Protein AF-A0A956PL71-F1 (afdb_monomer)

Mean predicted aligned error: 6.42 Å

Nearest PDB structures (foldseek):
  4e6n-assembly2_D  TM=9.106E-01  e=2.844E-11  Acetivibrio thermocellus ATCC 27405
  4drf-assembly2_D  TM=8.853E-01  e=3.502E-10  Acetivibrio thermocellus ATCC 27405
  4dqz-assembly1_B  TM=8.797E-01  e=3.609E-08  Acetivibrio thermocellus ATCC 27405
  4xrp-assembly1_C  TM=7.747E-01  e=6.413E-04  Capnocytophaga gingivalis ATCC 33624
  5nak-assembly1_B  TM=3.598E-01  e=7.048E-02  Pseudomonas fluorescens

Sequence (112 aa):
MLITIESDEPDMSFLLHKNPARLHSDPTAFGTAHVFYPSKNKVALLLEIDPLKLTRRGGADCFALQPYVNDRAYVANSFLSVALNQMFRTAVAGRCQKAPELVERALDLKIS

Structure (mmCIF, N/CA/C/O backbone):
data_AF-A0A956PL71-F1
#
_entry.id   AF-A0A956PL71-F1
#
loop_
_atom_site.group_PDB
_atom_site.id
_atom_site.type_symbol
_atom_site.label_atom_id
_atom_site.label_alt_id
_atom_site.label_comp_id
_atom_site.label_asym_id
_atom_site.label_entity_id
_atom_site.label_seq_id
_atom_site.pdbx_PDB_ins_code
_atom_site.Cartn_x
_atom_site.Cartn_y
_atom_site.Cartn_z
_atom_site.occupancy
_atom_site.B_iso_or_equiv
_atom_site.auth_seq_id
_atom_site.auth_comp_id
_atom_site.auth_asym_id
_atom_site.auth_atom_id
_atom_site.pdbx_PDB_model_num
ATOM 1 N N . MET A 1 1 ? 1.982 3.142 -10.761 1.00 89.50 1 MET A N 1
ATOM 2 C CA . MET A 1 1 ? 0.716 2.394 -10.551 1.00 89.50 1 MET A CA 1
ATOM 3 C C . MET A 1 1 ? 0.116 2.764 -9.198 1.00 89.50 1 MET A C 1
ATOM 5 O O . MET A 1 1 ? 0.886 2.897 -8.260 1.00 89.50 1 MET A O 1
ATOM 9 N N . LEU A 1 2 ? -1.206 2.921 -9.080 1.00 93.19 2 LEU A N 1
ATOM 10 C CA . LEU A 1 2 ? -1.884 3.371 -7.856 1.00 93.19 2 LEU A CA 1
ATOM 11 C C . LEU A 1 2 ? -3.022 2.410 -7.483 1.00 93.19 2 LEU A C 1
ATOM 13 O O . LEU A 1 2 ? -3.757 1.995 -8.370 1.00 93.19 2 LEU A O 1
ATOM 17 N N . ILE A 1 3 ? -3.158 2.102 -6.193 1.00 95.00 3 ILE A N 1
ATOM 18 C CA . ILE A 1 3 ? -4.366 1.517 -5.598 1.00 95.00 3 ILE A CA 1
ATOM 19 C C . ILE A 1 3 ? -4.779 2.360 -4.393 1.00 95.00 3 ILE A C 1
ATOM 21 O O . ILE A 1 3 ? -3.940 2.909 -3.674 1.00 95.00 3 ILE A O 1
ATOM 25 N N . THR A 1 4 ? -6.074 2.462 -4.167 1.00 95.88 4 THR A N 1
ATOM 26 C CA . THR A 1 4 ? -6.701 3.230 -3.101 1.00 95.88 4 THR A CA 1
ATOM 27 C C . THR A 1 4 ? -7.692 2.358 -2.357 1.00 95.88 4 THR A C 1
ATOM 29 O O . THR A 1 4 ? -8.354 1.512 -2.953 1.00 95.88 4 THR A O 1
ATOM 32 N N . ILE A 1 5 ? -7.770 2.552 -1.044 1.00 95.19 5 ILE A N 1
ATOM 33 C CA . ILE A 1 5 ? -8.766 1.911 -0.188 1.00 95.19 5 ILE A CA 1
ATOM 34 C C . ILE A 1 5 ? -9.508 3.034 0.531 1.00 95.19 5 ILE A C 1
ATOM 36 O O . ILE A 1 5 ? -8.894 3.857 1.217 1.00 95.19 5 ILE A O 1
ATOM 40 N N . GLU 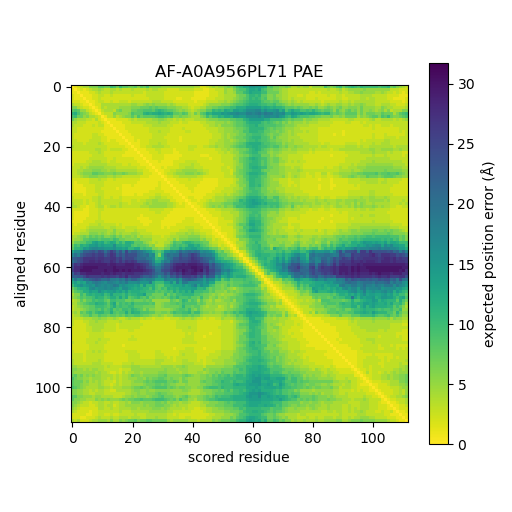A 1 6 ? -10.815 3.084 0.322 1.00 94.94 6 GLU A N 1
ATOM 41 C CA . GLU A 1 6 ? -11.756 4.032 0.905 1.00 94.94 6 GLU A CA 1
ATOM 42 C C . GLU A 1 6 ? -12.630 3.307 1.933 1.00 94.94 6 GLU A C 1
ATOM 44 O O . GLU A 1 6 ? -13.102 2.200 1.672 1.00 94.94 6 GLU A O 1
ATOM 49 N N . SER A 1 7 ? -12.841 3.926 3.094 1.00 91.12 7 SER A N 1
ATOM 50 C CA . SER A 1 7 ? -13.793 3.458 4.105 1.00 91.12 7 SER A CA 1
ATOM 51 C C . SER A 1 7 ? -14.230 4.612 5.000 1.00 91.12 7 SER A C 1
ATOM 53 O O . SER A 1 7 ? -13.421 5.488 5.312 1.00 91.12 7 SER A O 1
ATOM 55 N N . ASP A 1 8 ? -15.489 4.595 5.434 1.00 87.69 8 ASP A N 1
ATOM 56 C CA . ASP A 1 8 ? -16.023 5.557 6.405 1.00 87.69 8 ASP A CA 1
ATOM 57 C C . ASP A 1 8 ? -15.737 5.163 7.860 1.00 87.69 8 ASP A C 1
ATOM 59 O O . ASP A 1 8 ? -16.036 5.924 8.784 1.00 87.69 8 ASP A O 1
ATOM 63 N N . GLU A 1 9 ? -15.124 3.997 8.072 1.00 84.88 9 GLU A N 1
ATOM 64 C CA . GLU A 1 9 ? -14.715 3.551 9.396 1.00 84.88 9 GLU A CA 1
ATOM 65 C C . GLU A 1 9 ? -13.635 4.487 9.960 1.00 84.88 9 GLU A C 1
ATOM 67 O O . GLU A 1 9 ? -12.625 4.765 9.289 1.00 84.88 9 GLU A O 1
ATOM 72 N N . PRO A 1 10 ? -13.793 4.966 11.209 1.00 71.12 10 PRO A N 1
ATOM 73 C CA . PRO A 1 10 ? -12.685 5.598 11.900 1.00 71.12 10 PRO A CA 1
ATOM 74 C C . PRO A 1 10 ? -11.526 4.593 11.984 1.00 71.12 10 PRO A C 1
ATOM 76 O O . PRO A 1 10 ? -11.708 3.383 11.875 1.00 71.12 10 PRO A O 1
ATOM 79 N N . ASP A 1 11 ? -10.305 5.080 12.187 1.00 83.12 11 ASP A N 1
ATOM 80 C CA . ASP A 1 11 ? -9.197 4.209 12.596 1.00 83.12 11 ASP A CA 1
ATOM 81 C C . ASP A 1 11 ? -8.601 3.254 11.541 1.00 83.12 11 ASP A C 1
ATOM 83 O O . ASP A 1 11 ? -7.738 2.435 11.870 1.00 83.12 11 ASP A O 1
ATOM 87 N N . MET A 1 12 ? -8.885 3.460 10.247 1.00 86.88 12 MET A N 1
ATOM 88 C CA . MET A 1 12 ? -8.189 2.783 9.129 1.00 86.88 12 MET A CA 1
ATOM 89 C C . MET A 1 12 ? -6.657 2.799 9.260 1.00 86.88 12 MET A C 1
ATOM 91 O O . MET A 1 12 ? -5.965 1.838 8.915 1.00 86.88 12 MET A O 1
ATOM 95 N N . SER A 1 13 ? -6.106 3.873 9.826 1.00 90.00 13 SER A N 1
ATOM 96 C CA . SER A 1 13 ? -4.668 3.982 10.070 1.00 90.00 13 SER A CA 1
ATOM 97 C C . SER A 1 13 ? -4.105 2.977 11.075 1.00 90.00 13 SER A C 1
ATOM 99 O O . SER A 1 13 ? -2.953 2.546 10.935 1.00 90.00 13 SER A O 1
ATOM 101 N N . PHE A 1 14 ? -4.910 2.569 12.057 1.00 90.56 14 PHE A N 1
ATOM 102 C CA . PHE A 1 14 ? -4.554 1.539 13.025 1.00 90.56 14 PHE A CA 1
ATOM 103 C C . PHE A 1 14 ? -4.681 0.143 12.421 1.00 90.56 14 PHE A C 1
ATOM 105 O O . PHE A 1 14 ? -3.793 -0.681 12.645 1.00 90.56 14 PHE A O 1
ATOM 112 N N . LEU A 1 15 ? -5.710 -0.103 11.605 1.00 91.25 15 LEU A N 1
ATOM 113 C CA . LEU A 1 15 ? -5.860 -1.359 10.863 1.00 91.25 15 LEU A CA 1
ATOM 114 C C . LEU A 1 15 ? -4.680 -1.600 9.916 1.00 91.25 15 LEU A C 1
ATOM 116 O O . LEU A 1 15 ? -4.119 -2.693 9.877 1.00 91.25 15 LEU A O 1
ATOM 120 N N . LEU A 1 16 ? -4.246 -0.558 9.206 1.00 92.94 16 LEU A N 1
ATOM 121 C CA . LEU A 1 16 ? -3.162 -0.642 8.225 1.00 92.94 16 LEU A CA 1
AT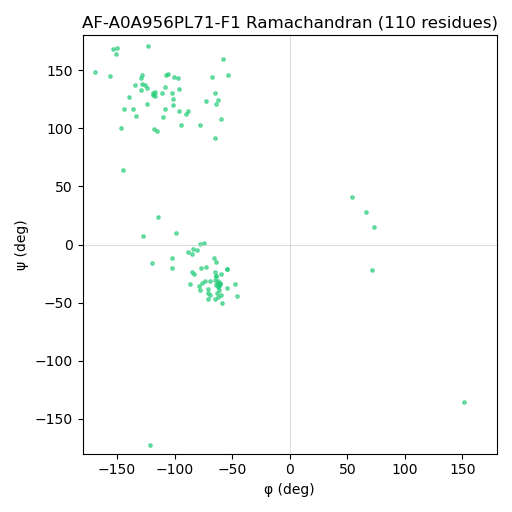OM 122 C C . LEU A 1 16 ? -1.762 -0.432 8.811 1.00 92.94 16 LEU A C 1
ATOM 124 O O . LEU A 1 16 ? -0.770 -0.612 8.102 1.00 92.94 16 LEU A O 1
ATOM 128 N N . HIS A 1 17 ? -1.656 -0.068 10.093 1.00 93.56 17 HIS A N 1
ATOM 129 C CA . HIS A 1 17 ? -0.390 0.250 10.771 1.00 93.56 17 HIS A CA 1
ATOM 130 C C . HIS A 1 17 ? 0.426 1.325 10.041 1.00 93.56 17 HIS A C 1
ATOM 132 O O . HIS A 1 17 ? 1.649 1.222 9.893 1.00 93.56 17 HIS A O 1
ATOM 138 N N . LYS A 1 18 ? -0.253 2.356 9.536 1.00 94.12 18 LYS A N 1
ATOM 139 C CA . LYS A 1 18 ? 0.363 3.444 8.766 1.00 94.12 18 LYS A CA 1
ATOM 140 C C . LYS A 1 18 ? -0.158 4.779 9.272 1.00 94.12 18 LYS A C 1
ATOM 142 O O . LYS A 1 18 ? -1.319 5.102 9.062 1.00 94.12 18 LYS A O 1
ATOM 147 N N . ASN A 1 19 ? 0.714 5.546 9.928 1.00 93.00 19 ASN A N 1
ATOM 148 C CA . ASN A 1 19 ? 0.388 6.880 10.440 1.00 93.00 19 ASN A CA 1
ATOM 149 C C . ASN A 1 19 ? 0.031 7.835 9.277 1.00 93.00 19 ASN A C 1
ATOM 151 O O . ASN A 1 19 ? 0.890 7.999 8.405 1.00 93.00 19 ASN A O 1
ATOM 155 N N . PRO A 1 20 ? -1.149 8.492 9.280 1.00 93.56 20 PRO A N 1
ATOM 156 C CA . PRO A 1 20 ? -1.573 9.410 8.221 1.00 93.56 20 PRO A CA 1
ATOM 157 C C . PRO A 1 20 ? -0.713 10.660 8.065 1.00 93.56 20 PRO A C 1
ATOM 159 O O . PRO A 1 20 ? -0.608 11.194 6.966 1.00 93.56 20 PRO A O 1
ATOM 162 N N . ALA A 1 21 ? -0.059 11.112 9.138 1.00 93.44 21 ALA A N 1
ATOM 163 C CA . ALA A 1 21 ? 0.805 12.293 9.117 1.00 93.44 21 ALA A CA 1
ATOM 164 C C . ALA A 1 21 ? 2.189 12.029 8.495 1.00 93.44 21 ALA A C 1
ATOM 166 O O . ALA A 1 21 ? 3.034 12.922 8.460 1.00 93.44 21 ALA A O 1
ATOM 167 N N . ARG A 1 22 ? 2.457 10.798 8.042 1.00 94.94 22 ARG A N 1
ATOM 168 C CA . ARG A 1 22 ? 3.753 10.386 7.506 1.00 94.94 22 ARG A CA 1
ATOM 169 C C . ARG A 1 22 ? 3.581 9.712 6.150 1.00 94.94 22 ARG A C 1
ATOM 171 O O . ARG A 1 22 ? 2.791 8.785 6.012 1.00 94.94 22 ARG A O 1
ATOM 178 N N . LEU A 1 23 ? 4.399 10.125 5.185 1.00 96.81 23 LEU A N 1
ATOM 179 C CA . LEU A 1 23 ? 4.638 9.357 3.966 1.00 96.81 23 LEU A CA 1
ATOM 180 C C . LEU A 1 23 ? 5.516 8.145 4.306 1.00 96.81 23 LEU A C 1
ATOM 182 O O . LEU A 1 23 ? 6.609 8.299 4.861 1.00 96.81 23 LEU A O 1
ATOM 186 N N . HIS A 1 24 ? 5.040 6.944 3.988 1.00 96.88 24 HIS A N 1
ATOM 187 C CA . HIS A 1 24 ? 5.807 5.708 4.148 1.00 96.88 24 HIS A CA 1
ATOM 188 C C . HIS A 1 24 ? 6.341 5.301 2.784 1.00 96.88 24 HIS A C 1
ATOM 190 O O . HIS A 1 24 ? 5.556 5.171 1.853 1.00 96.88 24 HIS A O 1
ATOM 196 N N . SER A 1 25 ? 7.652 5.117 2.672 1.00 97.62 25 SER A N 1
ATOM 197 C CA . SER A 1 25 ? 8.324 4.816 1.410 1.00 97.62 25 SER A CA 1
ATOM 198 C C . SER A 1 25 ? 9.332 3.708 1.644 1.00 97.62 25 SER A C 1
ATOM 200 O O . SER A 1 25 ? 10.307 3.924 2.363 1.00 97.62 25 SER A O 1
ATOM 202 N N . ASP A 1 26 ? 9.123 2.565 1.007 1.00 96.31 26 ASP A N 1
ATOM 203 C CA . ASP A 1 26 ? 9.987 1.401 1.166 1.00 96.31 26 ASP A CA 1
ATOM 204 C C . ASP A 1 26 ? 10.491 0.923 -0.205 1.00 96.31 26 ASP A C 1
ATOM 206 O O . ASP A 1 26 ? 9.717 0.843 -1.169 1.00 96.31 26 ASP A O 1
ATOM 210 N N . PRO A 1 27 ? 11.783 0.570 -0.318 1.00 94.94 27 PRO A N 1
ATOM 211 C CA . PRO A 1 27 ? 12.328 0.035 -1.554 1.00 94.94 27 PRO A CA 1
ATOM 212 C C . PRO A 1 27 ? 11.738 -1.348 -1.847 1.00 94.94 27 PRO A C 1
ATOM 214 O O . PRO A 1 27 ? 11.524 -2.172 -0.955 1.00 94.94 27 PRO A O 1
ATOM 217 N N . THR A 1 28 ? 11.526 -1.624 -3.128 1.00 91.12 28 THR A N 1
ATOM 218 C CA . THR A 1 28 ? 11.095 -2.923 -3.649 1.00 91.12 28 THR A CA 1
ATOM 219 C C . THR A 1 28 ? 12.101 -3.419 -4.683 1.00 91.12 28 THR A C 1
ATOM 221 O O . THR A 1 28 ? 12.991 -2.694 -5.133 1.00 91.12 28 THR A O 1
ATOM 224 N N . ALA A 1 29 ? 11.958 -4.670 -5.113 1.00 86.56 29 ALA A N 1
ATOM 225 C CA . ALA A 1 29 ? 12.848 -5.254 -6.112 1.00 86.56 29 ALA A CA 1
ATOM 226 C C . ALA A 1 29 ? 12.770 -4.578 -7.501 1.00 86.56 29 ALA A C 1
ATOM 228 O O . ALA A 1 29 ? 13.648 -4.805 -8.332 1.00 86.56 29 ALA A O 1
ATOM 229 N N . PHE A 1 30 ? 11.729 -3.781 -7.750 1.00 86.44 30 PHE A N 1
ATOM 230 C CA . PHE A 1 30 ? 11.392 -3.172 -9.040 1.00 86.44 30 PHE A CA 1
ATOM 231 C C . PHE A 1 30 ? 11.197 -1.648 -8.961 1.00 86.44 30 PHE A C 1
ATOM 233 O O . PHE A 1 30 ? 10.792 -1.042 -9.947 1.00 86.44 30 PHE A O 1
ATOM 240 N N . GLY A 1 31 ? 11.488 -1.015 -7.821 1.00 91.31 31 GLY A N 1
ATOM 241 C CA . GLY A 1 31 ? 11.284 0.421 -7.617 1.00 91.31 31 GLY A CA 1
ATOM 242 C C . GLY A 1 31 ? 11.024 0.759 -6.150 1.00 91.31 31 GLY A C 1
ATOM 243 O O . GLY A 1 31 ? 11.678 0.195 -5.271 1.00 91.31 31 GLY A O 1
ATOM 244 N N . THR A 1 32 ? 10.044 1.614 -5.874 1.00 95.38 32 THR A N 1
ATOM 245 C CA . THR A 1 32 ? 9.682 2.074 -4.523 1.00 95.38 32 THR A CA 1
ATOM 246 C C . THR A 1 32 ? 8.169 2.022 -4.330 1.00 95.38 32 THR A C 1
ATOM 248 O O . THR A 1 32 ? 7.402 2.388 -5.219 1.00 95.38 32 THR A O 1
ATOM 251 N N . ALA A 1 33 ? 7.726 1.548 -3.167 1.00 96.62 33 ALA A N 1
ATOM 252 C CA . ALA A 1 33 ? 6.324 1.559 -2.771 1.00 96.62 33 ALA A CA 1
ATOM 253 C C . ALA A 1 33 ? 6.075 2.693 -1.774 1.00 96.62 33 ALA A C 1
ATOM 255 O O . ALA A 1 33 ? 6.786 2.811 -0.777 1.00 96.62 33 ALA A O 1
ATOM 256 N N . HIS A 1 34 ? 5.047 3.496 -2.033 1.00 97.25 34 HIS A N 1
ATOM 257 C CA . HIS A 1 34 ? 4.665 4.643 -1.222 1.00 97.25 34 HIS A CA 1
ATOM 258 C C . HIS A 1 34 ? 3.261 4.464 -0.662 1.00 97.25 34 HIS A C 1
ATOM 260 O O . HIS A 1 34 ? 2.328 4.233 -1.424 1.00 97.25 34 HIS A O 1
ATOM 266 N N . VAL A 1 35 ? 3.090 4.636 0.647 1.00 97.69 35 VAL A N 1
ATOM 267 C CA . VAL A 1 35 ? 1.778 4.676 1.301 1.00 97.69 35 VAL A CA 1
ATOM 268 C C . VAL A 1 35 ? 1.549 6.039 1.934 1.00 97.69 35 VAL A C 1
ATOM 270 O O . VAL A 1 35 ? 2.366 6.513 2.728 1.00 97.69 35 VAL A O 1
ATOM 273 N N . PHE A 1 36 ? 0.415 6.651 1.604 1.00 96.50 36 PHE A N 1
ATOM 274 C CA . PHE A 1 36 ? -0.006 7.946 2.132 1.00 96.50 36 PHE A CA 1
ATOM 275 C C . PHE A 1 36 ? -1.533 8.063 2.190 1.00 96.50 36 PHE A C 1
ATOM 277 O O . PHE A 1 36 ? -2.255 7.230 1.646 1.00 96.50 36 PHE A O 1
ATOM 284 N N . TYR A 1 37 ? -2.022 9.106 2.861 1.00 95.25 37 TYR A N 1
ATOM 285 C CA . TYR A 1 37 ? -3.449 9.347 3.072 1.00 95.25 37 TYR A CA 1
ATOM 286 C C . TYR A 1 37 ? -3.869 10.638 2.366 1.00 95.25 37 TYR A C 1
ATOM 288 O O . TYR A 1 37 ? -3.660 11.719 2.919 1.00 95.25 37 TYR A O 1
ATOM 296 N N . PRO A 1 38 ? -4.434 10.567 1.146 1.00 94.06 38 PRO A N 1
ATOM 297 C CA . PRO A 1 38 ? -4.920 11.757 0.443 1.00 94.06 38 PRO A CA 1
ATOM 298 C C . PRO A 1 38 ? -6.100 12.444 1.153 1.00 94.06 38 PRO A C 1
ATOM 300 O O . PRO A 1 38 ? -6.324 13.635 0.960 1.00 94.06 38 PRO A O 1
ATOM 303 N N . SER A 1 39 ? -6.857 11.715 1.977 1.00 91.44 39 SER A N 1
ATOM 304 C CA . SER A 1 39 ? -7.934 12.247 2.821 1.00 91.44 39 SER A CA 1
ATOM 305 C C . SER A 1 39 ? -8.135 11.350 4.045 1.00 91.44 39 SER A C 1
ATOM 307 O O . SER A 1 39 ? -7.636 10.230 4.066 1.00 91.44 39 SER A O 1
ATOM 309 N N . LYS A 1 40 ? -8.906 11.793 5.048 1.00 88.31 40 LYS A N 1
ATOM 310 C CA . LYS A 1 40 ? -9.128 11.022 6.292 1.00 88.31 40 LYS A CA 1
ATOM 311 C C . LYS A 1 40 ? -9.659 9.598 6.058 1.00 88.31 40 LYS A C 1
ATOM 313 O O . LYS A 1 40 ? -9.204 8.678 6.724 1.00 88.31 40 LYS A O 1
ATOM 318 N N . ASN A 1 41 ? -10.533 9.432 5.066 1.00 90.69 41 ASN A N 1
ATOM 319 C CA . ASN A 1 41 ? -11.234 8.176 4.774 1.00 90.69 41 ASN A CA 1
ATOM 320 C C . ASN A 1 41 ? -10.572 7.372 3.641 1.00 90.69 41 ASN A C 1
ATOM 322 O O . ASN A 1 41 ? -11.169 6.444 3.107 1.00 90.69 41 ASN A O 1
ATOM 326 N N . LYS A 1 42 ? -9.367 7.765 3.198 1.00 94.69 42 LYS A N 1
ATOM 327 C CA . LYS A 1 42 ? -8.725 7.177 2.016 1.00 94.69 42 LYS A CA 1
ATOM 328 C C . LYS A 1 42 ? -7.239 6.972 2.240 1.00 94.69 42 LYS A C 1
ATOM 330 O O . LYS A 1 42 ? -6.521 7.922 2.549 1.00 94.69 42 LYS A O 1
ATOM 335 N N . VAL A 1 43 ? -6.775 5.753 2.000 1.00 96.06 43 VAL A N 1
ATOM 336 C CA . VAL A 1 43 ? -5.353 5.416 1.897 1.00 96.06 43 VAL A CA 1
ATOM 337 C C . VAL A 1 43 ? -5.005 5.141 0.437 1.00 96.06 43 VAL A C 1
ATOM 339 O O . VAL A 1 43 ? -5.819 4.615 -0.319 1.00 96.06 43 VAL A O 1
ATOM 342 N N . ALA A 1 44 ? -3.791 5.493 0.041 1.00 96.56 44 ALA A N 1
ATOM 343 C CA . ALA A 1 44 ? -3.242 5.241 -1.277 1.00 96.56 44 ALA A CA 1
ATOM 344 C C . ALA A 1 44 ? -1.927 4.467 -1.152 1.00 96.56 44 ALA A C 1
ATOM 346 O O . ALA A 1 44 ? -1.071 4.831 -0.345 1.00 96.56 44 ALA A O 1
ATOM 347 N N . LEU A 1 45 ? -1.762 3.432 -1.973 1.00 96.25 45 LEU A N 1
ATOM 348 C CA . LEU A 1 45 ? -0.491 2.773 -2.248 1.00 96.25 45 LEU A CA 1
ATOM 349 C C . LEU A 1 45 ? -0.093 3.096 -3.692 1.00 96.25 45 LEU A C 1
ATOM 351 O O . LEU A 1 45 ? -0.706 2.619 -4.648 1.00 96.25 45 LEU A O 1
ATOM 355 N N . LEU A 1 46 ? 0.947 3.907 -3.842 1.00 95.25 46 LEU A N 1
ATOM 356 C CA . LEU A 1 46 ? 1.554 4.243 -5.121 1.00 95.25 46 LEU A CA 1
ATOM 357 C C . LEU A 1 46 ? 2.827 3.418 -5.292 1.00 95.25 46 LEU A C 1
ATOM 359 O O . LEU A 1 46 ? 3.762 3.531 -4.504 1.00 95.25 46 LEU A O 1
ATOM 363 N N . LEU A 1 47 ? 2.876 2.612 -6.346 1.00 94.31 47 LEU A N 1
ATOM 364 C CA . LEU A 1 47 ? 4.096 1.953 -6.772 1.00 94.31 47 LEU A CA 1
ATOM 365 C C . LEU A 1 47 ? 4.776 2.763 -7.875 1.00 94.31 47 LEU A C 1
ATOM 367 O O . LEU A 1 47 ? 4.248 2.897 -8.987 1.00 94.31 47 LEU A O 1
ATOM 371 N N . GLU A 1 48 ? 5.960 3.264 -7.547 1.00 92.44 48 GLU A N 1
ATOM 372 C CA . GLU A 1 48 ? 6.908 3.866 -8.472 1.00 92.44 48 GLU A CA 1
ATOM 373 C C . GLU A 1 48 ? 7.833 2.763 -8.992 1.00 92.44 48 GLU A C 1
ATOM 375 O O . GLU A 1 48 ? 8.599 2.172 -8.233 1.00 92.44 48 GLU A O 1
ATOM 380 N N . ILE A 1 49 ? 7.729 2.439 -10.278 1.00 89.12 49 ILE A N 1
ATOM 381 C CA . ILE A 1 49 ? 8.530 1.387 -10.908 1.00 89.12 49 ILE A CA 1
ATOM 382 C C . ILE A 1 49 ? 9.740 2.019 -11.594 1.00 89.12 49 ILE A C 1
ATOM 384 O O . ILE A 1 49 ? 9.600 2.976 -12.349 1.00 89.12 49 ILE A O 1
ATOM 388 N N . ASP A 1 50 ? 10.912 1.429 -11.373 1.00 87.25 50 ASP A N 1
ATOM 389 C CA . ASP A 1 50 ? 12.151 1.759 -12.072 1.00 87.25 50 ASP A CA 1
ATOM 390 C C . ASP A 1 50 ? 12.320 0.804 -13.273 1.00 87.25 50 ASP A C 1
ATOM 392 O O . ASP A 1 50 ? 12.702 -0.363 -13.096 1.00 87.25 50 ASP A O 1
ATOM 396 N N . PRO A 1 51 ? 12.038 1.258 -14.509 1.00 77.25 51 PRO A N 1
ATOM 397 C CA . PRO A 1 51 ? 12.093 0.399 -15.690 1.00 77.25 51 PRO A CA 1
ATOM 398 C C . PRO A 1 51 ? 13.513 -0.109 -15.978 1.00 77.25 51 PRO A C 1
ATOM 400 O O . PRO A 1 51 ? 13.676 -1.208 -16.508 1.00 77.25 51 PRO A O 1
ATOM 403 N N . LEU A 1 52 ? 14.555 0.630 -15.578 1.00 77.94 52 LEU A N 1
ATOM 404 C CA . LEU A 1 52 ? 15.947 0.224 -15.788 1.00 77.94 52 LEU A CA 1
ATOM 405 C C . LEU A 1 52 ? 16.359 -0.910 -14.842 1.00 77.94 52 LEU A C 1
ATOM 407 O O . LEU A 1 52 ? 17.166 -1.767 -15.208 1.00 77.94 52 LEU A O 1
ATOM 411 N N . LYS A 1 53 ? 15.795 -0.961 -13.630 1.00 75.31 53 LYS A N 1
ATOM 412 C CA . LYS A 1 53 ? 15.978 -2.113 -12.730 1.00 75.31 53 LYS A CA 1
ATOM 413 C C . LYS A 1 53 ? 15.266 -3.364 -13.238 1.00 75.31 53 LYS A C 1
ATOM 415 O O . LYS A 1 53 ? 15.759 -4.468 -13.008 1.00 75.31 53 LYS A O 1
ATOM 420 N N . LEU A 1 54 ? 14.143 -3.203 -13.939 1.00 72.12 54 LEU A N 1
ATOM 421 C CA . LEU A 1 54 ? 13.402 -4.315 -14.536 1.00 72.12 54 LEU A CA 1
ATOM 422 C C . LEU A 1 54 ? 14.130 -4.931 -15.737 1.00 72.12 54 LEU A C 1
ATOM 424 O O . LEU A 1 54 ? 14.188 -6.156 -15.848 1.00 72.12 54 LEU A O 1
ATOM 428 N N . THR A 1 55 ? 14.721 -4.107 -16.609 1.00 66.31 55 THR A N 1
ATOM 429 C CA . THR A 1 55 ? 15.401 -4.576 -17.832 1.00 66.31 55 THR A CA 1
ATOM 430 C C . THR A 1 55 ? 16.616 -5.449 -17.539 1.00 66.31 55 THR A C 1
ATOM 432 O O . THR A 1 55 ? 16.845 -6.429 -18.240 1.00 66.31 55 THR A O 1
ATOM 435 N N . ARG A 1 56 ? 17.357 -5.164 -16.459 1.00 61.44 56 ARG A N 1
ATOM 436 C CA . ARG A 1 56 ? 18.558 -5.926 -16.063 1.00 61.44 56 ARG A CA 1
ATOM 437 C C . ARG A 1 56 ? 18.287 -7.377 -15.647 1.00 61.44 56 ARG A C 1
ATOM 439 O O . ARG A 1 56 ?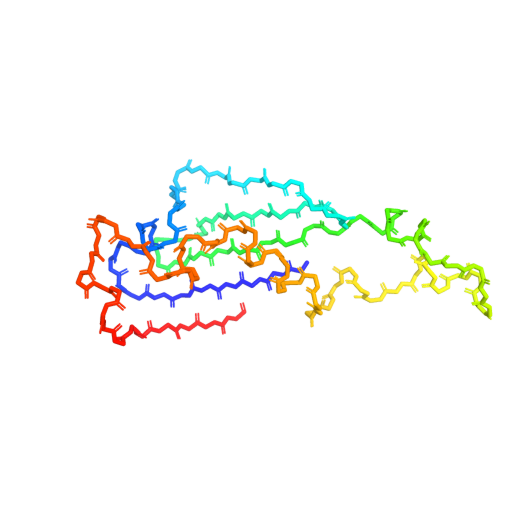 19.239 -8.133 -15.489 1.00 61.44 56 ARG A O 1
ATOM 446 N N . ARG A 1 57 ? 17.024 -7.767 -15.437 1.00 59.62 57 ARG A N 1
ATOM 447 C CA . ARG A 1 57 ? 16.635 -9.130 -15.028 1.00 59.62 57 ARG A CA 1
ATOM 448 C C . ARG A 1 57 ? 16.075 -9.987 -16.167 1.00 59.62 57 ARG A C 1
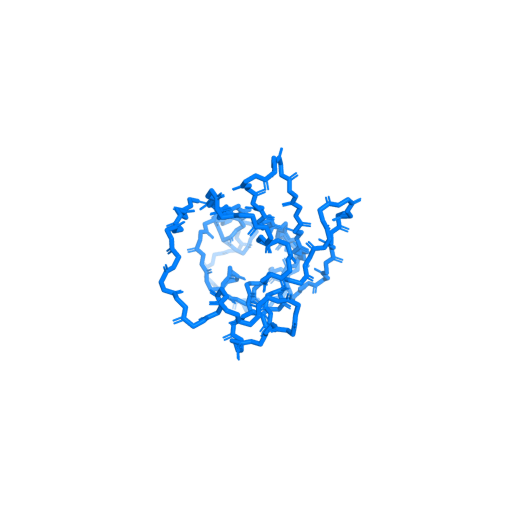ATOM 450 O O . ARG A 1 57 ? 15.907 -11.186 -15.969 1.00 59.62 57 ARG A O 1
ATOM 457 N N . GLY A 1 58 ? 15.772 -9.399 -17.325 1.00 56.00 58 GLY A N 1
ATOM 458 C CA . GLY A 1 58 ? 15.279 -10.128 -18.494 1.00 56.00 58 GLY A CA 1
ATOM 459 C C . GLY A 1 58 ? 16.444 -10.620 -19.343 1.00 56.00 58 GLY A C 1
ATOM 460 O O . GLY A 1 58 ? 17.187 -9.803 -1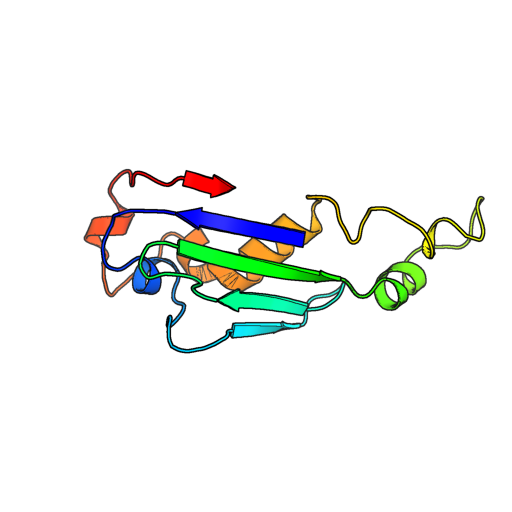9.879 1.00 56.00 58 GLY A O 1
ATOM 461 N N . GLY A 1 59 ? 16.614 -11.940 -19.441 1.00 55.72 59 GLY A N 1
ATOM 462 C CA . GLY A 1 59 ? 17.582 -12.556 -20.348 1.00 55.72 59 GLY A CA 1
ATOM 463 C C . GLY A 1 59 ? 17.392 -12.067 -21.784 1.00 55.72 59 GLY A C 1
ATOM 464 O O . GLY A 1 59 ? 16.272 -11.771 -22.205 1.00 55.72 59 GLY A O 1
ATOM 465 N N . ALA A 1 60 ? 18.505 -11.944 -22.504 1.00 56.38 60 ALA A N 1
ATOM 466 C CA . ALA A 1 60 ? 18.521 -11.564 -23.905 1.00 56.38 60 ALA A CA 1
ATOM 467 C C . ALA A 1 60 ? 17.715 -12.586 -24.715 1.00 56.38 60 ALA A C 1
ATOM 469 O O . ALA A 1 60 ? 18.189 -13.704 -24.841 1.00 56.38 60 ALA A O 1
ATOM 470 N N . ASP A 1 61 ? 16.520 -12.227 -25.206 1.00 53.59 61 ASP A N 1
ATOM 471 C CA . ASP A 1 61 ? 16.034 -12.711 -26.503 1.00 53.59 61 ASP A CA 1
ATOM 472 C C . ASP A 1 61 ? 14.767 -12.019 -27.057 1.00 53.59 61 ASP A C 1
ATOM 474 O O . ASP A 1 61 ? 13.869 -11.564 -26.345 1.00 53.59 61 ASP A O 1
ATOM 478 N N . CYS A 1 62 ? 14.770 -11.980 -28.395 1.00 46.91 62 CYS A N 1
ATOM 479 C CA . CYS A 1 62 ? 13.761 -11.688 -29.428 1.00 46.91 62 CYS A CA 1
ATOM 480 C C . CYS A 1 62 ? 13.210 -10.272 -29.694 1.00 46.91 62 CYS A C 1
ATOM 482 O O . CYS A 1 62 ? 12.824 -10.036 -30.835 1.00 46.91 62 CYS A O 1
ATOM 484 N N . PHE A 1 63 ? 13.246 -9.293 -28.787 1.00 55.53 63 PHE A N 1
ATOM 485 C CA . PHE A 1 63 ? 12.935 -7.891 -29.145 1.00 55.53 63 PHE A CA 1
ATOM 486 C C . PHE A 1 63 ? 13.772 -6.923 -28.305 1.00 55.53 63 PHE A C 1
ATOM 488 O O . PHE A 1 63 ? 13.437 -6.632 -27.159 1.00 55.53 63 PHE A O 1
ATOM 495 N N . ALA A 1 64 ? 14.853 -6.388 -28.881 1.00 61.38 64 ALA A N 1
ATOM 496 C CA . ALA A 1 64 ? 15.851 -5.567 -28.179 1.00 61.38 64 ALA A CA 1
ATOM 497 C C . ALA A 1 64 ? 15.283 -4.347 -27.416 1.00 61.38 64 ALA A C 1
ATOM 499 O O . ALA A 1 64 ? 15.922 -3.855 -26.490 1.00 61.38 64 ALA A O 1
ATOM 500 N N . LEU A 1 65 ? 14.080 -3.871 -27.766 1.00 62.59 65 LEU A N 1
ATOM 501 C CA . LEU A 1 65 ? 13.428 -2.711 -27.144 1.00 62.59 65 LEU A CA 1
ATOM 502 C C . LEU A 1 65 ? 12.314 -3.059 -26.142 1.00 62.59 65 LEU A C 1
ATOM 504 O O . LEU A 1 65 ? 11.999 -2.231 -25.291 1.00 62.59 65 LEU A O 1
ATOM 508 N N . GLN A 1 66 ? 11.736 -4.264 -26.188 1.00 62.75 66 GLN A N 1
ATOM 509 C CA . GLN A 1 66 ? 10.613 -4.662 -25.322 1.00 62.75 66 GLN A CA 1
ATOM 510 C C . GLN A 1 66 ? 10.941 -4.622 -23.813 1.00 62.75 66 GLN A C 1
ATOM 512 O O . GLN A 1 66 ? 10.066 -4.275 -23.012 1.00 62.75 66 GLN A O 1
ATOM 517 N N . PRO A 1 67 ? 12.175 -4.925 -23.363 1.00 65.62 67 PRO A N 1
ATOM 518 C CA . PRO A 1 67 ? 12.548 -4.714 -21.969 1.00 65.62 67 PRO A CA 1
ATOM 519 C C . PRO A 1 67 ? 12.468 -3.238 -21.558 1.00 65.62 67 PRO A C 1
ATOM 521 O O . PRO A 1 67 ? 12.064 -2.957 -20.435 1.00 65.62 67 PRO A O 1
ATOM 524 N N . TYR A 1 68 ? 12.808 -2.309 -22.456 1.00 65.75 68 TYR A N 1
ATOM 525 C CA . TYR A 1 68 ? 12.895 -0.872 -22.172 1.00 65.75 68 TYR A CA 1
ATOM 526 C C . TYR A 1 68 ? 11.562 -0.142 -22.330 1.00 65.75 68 TYR A C 1
ATOM 528 O O . TYR A 1 68 ? 11.283 0.793 -21.584 1.00 65.75 68 TYR A O 1
ATOM 536 N N . VAL A 1 69 ? 10.738 -0.576 -23.284 1.00 74.31 69 VAL A N 1
ATOM 537 C CA . VAL A 1 69 ? 9.422 -0.002 -23.566 1.00 74.31 69 VAL A CA 1
ATOM 538 C C . VAL A 1 69 ? 8.375 -1.082 -23.335 1.00 74.31 69 VAL A C 1
ATOM 540 O O . VAL A 1 69 ? 8.163 -1.957 -24.172 1.00 74.31 69 VAL A O 1
ATOM 543 N N . ASN A 1 70 ? 7.741 -1.039 -22.167 1.00 76.31 70 ASN A N 1
ATOM 544 C CA . ASN A 1 70 ? 6.613 -1.896 -21.831 1.00 76.31 70 ASN A CA 1
ATOM 545 C C . ASN A 1 70 ? 5.672 -1.209 -20.837 1.00 76.31 70 ASN A C 1
ATOM 547 O O . ASN A 1 70 ? 6.009 -0.225 -20.182 1.00 76.31 70 ASN A O 1
ATOM 551 N N . ASP A 1 71 ? 4.476 -1.767 -20.732 1.00 80.06 71 ASP A N 1
ATOM 552 C CA . ASP A 1 71 ? 3.389 -1.334 -19.863 1.00 80.06 71 ASP A CA 1
ATOM 553 C C . ASP A 1 71 ? 3.544 -1.810 -18.408 1.00 80.06 71 ASP A C 1
ATOM 555 O O . ASP A 1 71 ? 2.766 -1.406 -17.544 1.00 80.06 71 ASP A O 1
ATOM 559 N N . ARG A 1 72 ? 4.563 -2.625 -18.088 1.00 76.06 72 ARG A N 1
ATOM 560 C CA . ARG A 1 72 ? 4.732 -3.230 -16.751 1.00 76.06 72 ARG A CA 1
ATOM 561 C C . ARG A 1 72 ? 4.857 -2.196 -15.635 1.00 76.06 72 ARG A C 1
ATOM 563 O O . ARG A 1 72 ? 4.526 -2.513 -14.497 1.00 76.06 72 ARG A O 1
ATOM 570 N N . ALA A 1 73 ? 5.321 -0.986 -15.957 1.00 76.00 73 ALA A N 1
ATOM 571 C CA . ALA A 1 73 ? 5.400 0.143 -15.031 1.00 76.00 73 ALA A CA 1
ATOM 572 C C . ALA A 1 73 ? 4.027 0.773 -14.698 1.00 76.00 73 ALA A C 1
ATOM 574 O O . ALA A 1 73 ? 3.873 1.463 -13.685 1.00 76.00 73 ALA A O 1
ATOM 575 N N . TYR A 1 74 ? 3.023 0.531 -15.539 1.00 80.00 74 TYR A N 1
ATOM 576 C CA . TYR A 1 74 ? 1.747 1.246 -15.536 1.00 80.00 74 TYR A CA 1
ATOM 577 C C . TYR A 1 74 ? 0.535 0.339 -15.287 1.00 80.00 74 TYR A C 1
ATOM 579 O O . TYR A 1 74 ? -0.521 0.847 -14.920 1.00 80.00 74 TYR A O 1
ATOM 587 N N . VAL A 1 75 ? 0.684 -0.982 -15.418 1.00 82.94 75 VAL A N 1
ATOM 588 C CA . VAL A 1 75 ? -0.407 -1.958 -15.267 1.00 82.94 75 VAL A CA 1
ATOM 589 C C . VAL A 1 75 ? -0.394 -2.639 -13.893 1.00 82.94 75 VAL A C 1
ATOM 591 O O . VAL A 1 75 ? 0.667 -2.96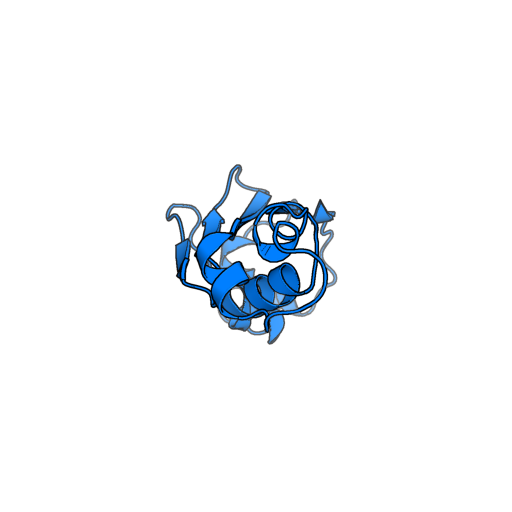5 -13.358 1.00 82.94 75 VAL A O 1
ATOM 594 N N . ALA A 1 76 ? -1.591 -2.908 -13.358 1.00 81.38 76 ALA A N 1
ATOM 595 C CA . ALA A 1 76 ? -1.824 -3.731 -12.170 1.00 81.38 76 ALA A CA 1
ATOM 596 C C . ALA A 1 76 ? -1.421 -5.193 -12.391 1.00 81.38 76 ALA A C 1
ATOM 598 O O . ALA A 1 76 ? -2.207 -6.012 -12.857 1.00 81.38 76 ALA A O 1
ATOM 599 N N . ASN A 1 77 ? -0.171 -5.514 -12.060 1.00 85.69 77 ASN A N 1
ATOM 600 C CA . ASN A 1 77 ? 0.403 -6.855 -12.170 1.00 85.69 77 ASN A CA 1
ATOM 601 C C . ASN A 1 77 ? 0.904 -7.368 -10.806 1.00 85.69 77 ASN A C 1
ATOM 603 O O . ASN A 1 77 ? 0.708 -6.733 -9.770 1.00 85.69 77 ASN A O 1
ATOM 607 N N . SER A 1 78 ? 1.590 -8.514 -10.798 1.00 89.06 78 SER A N 1
ATOM 608 C CA . SER A 1 78 ? 2.110 -9.165 -9.586 1.00 89.06 78 SER A CA 1
ATOM 609 C C . SER A 1 78 ? 3.003 -8.275 -8.708 1.00 89.06 78 SER A C 1
ATOM 611 O O . SER A 1 78 ? 3.144 -8.548 -7.515 1.00 89.06 78 SER A O 1
ATOM 613 N N . PHE A 1 79 ? 3.589 -7.199 -9.248 1.00 89.88 79 PHE A N 1
ATOM 614 C CA . PHE A 1 79 ? 4.328 -6.212 -8.456 1.00 89.88 79 PHE A CA 1
ATOM 615 C C . PHE A 1 79 ? 3.438 -5.520 -7.422 1.00 89.88 79 PHE A C 1
ATOM 617 O O . PHE A 1 79 ? 3.895 -5.257 -6.309 1.00 89.88 79 PHE A O 1
ATOM 624 N N . LEU A 1 80 ? 2.160 -5.295 -7.743 1.00 91.00 80 LEU A N 1
ATOM 625 C CA . LEU A 1 80 ? 1.188 -4.742 -6.805 1.00 91.00 80 LEU A CA 1
ATOM 626 C C . LEU A 1 80 ? 0.983 -5.677 -5.611 1.00 91.00 80 LEU A C 1
ATOM 628 O O . LEU A 1 80 ? 1.036 -5.228 -4.471 1.00 91.00 80 LEU A O 1
ATOM 632 N N . SER A 1 81 ? 0.825 -6.980 -5.857 1.00 91.88 81 SER A N 1
ATOM 633 C CA . SER A 1 81 ? 0.652 -7.983 -4.799 1.00 91.88 81 SER A CA 1
ATOM 634 C C . SER A 1 81 ? 1.865 -8.055 -3.869 1.00 91.88 81 SER A C 1
ATOM 636 O O . SER A 1 81 ? 1.716 -8.167 -2.652 1.00 91.88 81 SER A O 1
ATOM 638 N N . VAL A 1 82 ? 3.078 -7.950 -4.426 1.00 92.75 82 VAL A N 1
ATOM 639 C CA . VAL A 1 82 ? 4.318 -7.894 -3.634 1.00 92.75 82 VAL A CA 1
ATOM 640 C C . VAL A 1 82 ? 4.361 -6.621 -2.787 1.00 92.75 82 VAL A C 1
ATOM 642 O O . VAL A 1 82 ? 4.633 -6.700 -1.589 1.00 92.75 82 VAL A O 1
ATOM 645 N N . ALA A 1 83 ? 4.047 -5.465 -3.375 1.00 94.00 83 ALA A N 1
ATOM 646 C CA . ALA A 1 83 ? 4.024 -4.190 -2.664 1.00 94.00 83 ALA A CA 1
ATOM 647 C C . ALA A 1 83 ? 2.970 -4.166 -1.544 1.00 94.00 83 ALA A C 1
ATOM 649 O O . ALA A 1 83 ? 3.273 -3.723 -0.438 1.00 94.00 83 ALA A O 1
ATOM 650 N N . LEU A 1 84 ? 1.768 -4.701 -1.787 1.00 93.56 84 LEU A N 1
ATOM 651 C CA . LEU A 1 84 ? 0.709 -4.840 -0.783 1.00 93.56 84 LEU A CA 1
ATOM 652 C C . LEU A 1 84 ? 1.175 -5.686 0.405 1.00 93.56 84 LEU A C 1
ATOM 654 O O . LEU A 1 84 ? 1.086 -5.243 1.549 1.00 93.56 84 LEU A O 1
ATOM 658 N N . ASN A 1 85 ? 1.735 -6.869 0.137 1.00 94.38 85 ASN A N 1
ATOM 659 C CA . ASN A 1 85 ? 2.250 -7.746 1.187 1.00 94.38 85 ASN A CA 1
ATOM 660 C C . ASN A 1 85 ? 3.403 -7.114 1.967 1.00 94.38 85 ASN A C 1
ATOM 662 O O . ASN A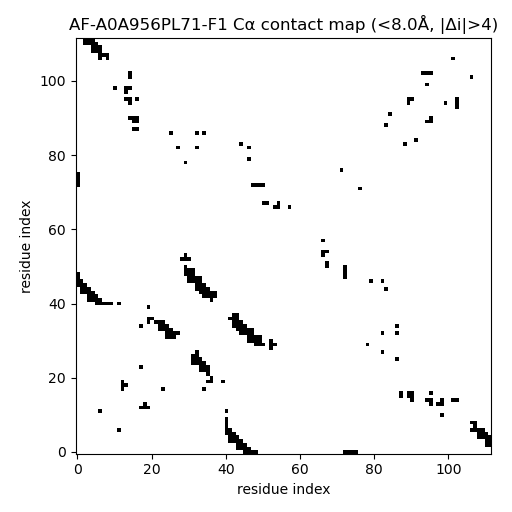 1 85 ? 3.501 -7.318 3.174 1.00 94.38 85 ASN A O 1
ATOM 666 N N . GLN A 1 86 ? 4.272 -6.349 1.305 1.00 94.69 86 GLN A N 1
ATOM 667 C CA . GLN A 1 86 ? 5.376 -5.671 1.973 1.00 94.69 86 GLN A CA 1
ATOM 668 C C . GLN A 1 86 ? 4.867 -4.515 2.852 1.00 94.69 86 GLN A C 1
ATOM 670 O O . GLN A 1 86 ? 5.254 -4.420 4.015 1.00 94.69 86 GLN A O 1
ATOM 675 N N . MET A 1 87 ? 3.971 -3.666 2.335 1.00 95.50 87 MET A N 1
ATOM 676 C CA . MET A 1 87 ? 3.530 -2.446 3.026 1.00 95.50 87 MET A CA 1
ATOM 677 C C . MET A 1 87 ? 2.497 -2.711 4.115 1.00 95.50 87 MET A C 1
ATOM 679 O O . MET A 1 87 ? 2.530 -2.065 5.167 1.00 95.50 87 MET A O 1
ATOM 683 N N . PHE A 1 88 ? 1.609 -3.676 3.890 1.00 95.00 88 PHE A N 1
ATOM 684 C CA . PHE A 1 88 ? 0.485 -3.986 4.770 1.00 95.00 88 PHE A CA 1
ATOM 685 C C . PHE A 1 88 ? 0.606 -5.368 5.417 1.00 95.00 88 PHE A C 1
ATOM 687 O O . PHE A 1 88 ? -0.390 -5.928 5.862 1.00 95.00 88 PHE A O 1
ATOM 694 N N . ARG A 1 89 ? 1.827 -5.909 5.540 1.00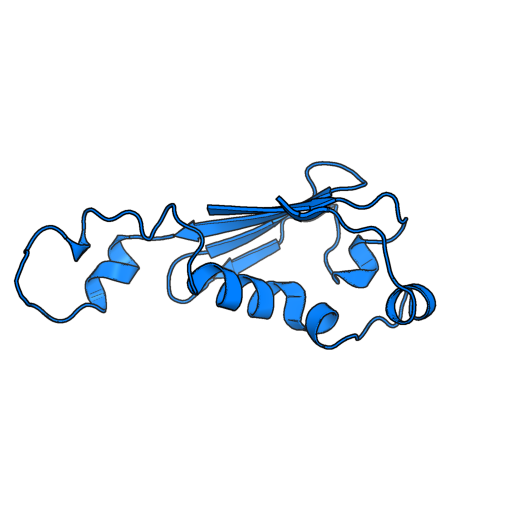 94.56 89 ARG A N 1
ATOM 695 C CA . ARG A 1 89 ? 2.096 -7.253 6.086 1.00 94.56 89 ARG A CA 1
ATOM 696 C C . ARG A 1 89 ? 1.339 -7.568 7.379 1.00 94.56 89 ARG A C 1
ATOM 698 O O . ARG A 1 89 ? 0.827 -8.670 7.550 1.00 94.56 89 ARG A O 1
ATOM 705 N N . THR A 1 90 ? 1.307 -6.622 8.316 1.00 93.00 90 THR A N 1
ATOM 706 C CA . THR A 1 90 ? 0.651 -6.806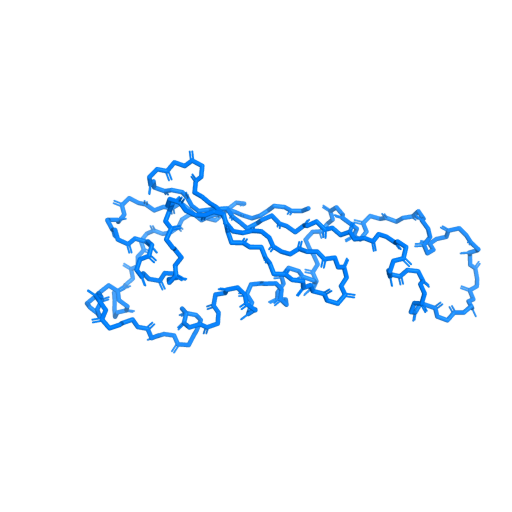 9.619 1.00 93.00 90 THR A CA 1
ATOM 707 C C . THR A 1 90 ? -0.871 -6.836 9.496 1.00 93.00 90 THR A C 1
ATOM 709 O O . THR A 1 90 ? -1.505 -7.657 10.155 1.00 93.00 90 THR A O 1
ATOM 712 N N . ALA A 1 91 ? -1.434 -6.002 8.618 1.00 92.69 91 ALA A N 1
ATOM 713 C CA . ALA A 1 91 ? -2.866 -5.958 8.336 1.00 92.69 91 ALA A CA 1
ATOM 714 C C . ALA A 1 91 ? -3.330 -7.220 7.594 1.00 92.69 91 ALA A C 1
ATOM 716 O O . ALA A 1 91 ? -4.309 -7.837 7.993 1.00 92.69 91 ALA A O 1
ATOM 717 N N . VAL A 1 92 ? -2.567 -7.672 6.589 1.00 92.19 92 VAL A N 1
ATOM 718 C CA . VAL A 1 92 ? -2.818 -8.932 5.859 1.00 92.19 92 VAL A CA 1
ATOM 719 C C . VAL A 1 92 ? -2.774 -10.142 6.795 1.00 92.19 92 VAL A C 1
ATOM 721 O O . VAL A 1 92 ? -3.520 -11.095 6.614 1.00 92.19 92 VAL A O 1
ATOM 724 N N . ALA A 1 93 ? -1.933 -10.098 7.831 1.00 91.94 93 ALA A N 1
ATOM 725 C CA . ALA A 1 93 ? -1.893 -11.130 8.863 1.00 91.94 93 ALA A CA 1
ATOM 726 C C . ALA A 1 93 ? -3.076 -11.072 9.853 1.00 91.94 93 ALA A C 1
ATOM 728 O O . ALA A 1 93 ? -3.072 -11.840 10.811 1.00 91.94 93 ALA A O 1
ATOM 729 N N . GLY A 1 94 ? -4.028 -10.145 9.687 1.00 90.19 94 GLY A N 1
ATOM 730 C CA . GLY A 1 94 ? -5.178 -9.988 10.581 1.00 90.19 94 GLY A CA 1
ATOM 731 C C . GLY A 1 94 ? -4.797 -9.530 11.989 1.00 90.19 94 GLY A C 1
ATOM 732 O O . GLY A 1 94 ? -5.455 -9.885 12.958 1.00 90.19 94 GLY A O 1
ATOM 733 N N . ARG A 1 95 ? -3.691 -8.791 12.152 1.00 90.12 95 ARG A N 1
ATOM 734 C CA . ARG A 1 95 ? -3.217 -8.365 13.479 1.00 90.12 95 ARG A CA 1
ATOM 735 C C . ARG A 1 95 ? -3.441 -6.873 13.679 1.00 90.12 95 ARG A C 1
ATOM 737 O O . ARG A 1 95 ? -2.790 -6.063 13.026 1.00 90.12 95 ARG A O 1
ATOM 744 N N . CYS A 1 96 ? -4.267 -6.491 14.651 1.00 90.69 96 CYS A N 1
ATOM 745 C CA . CYS A 1 96 ? -4.358 -5.115 15.143 1.00 90.69 96 CYS A CA 1
ATOM 746 C C . CYS A 1 96 ? -4.614 -5.102 16.655 1.00 90.69 96 CYS A C 1
ATOM 748 O O . CYS A 1 96 ? -5.647 -5.565 17.115 1.00 90.69 96 CYS A O 1
ATOM 750 N N . GLN A 1 97 ? -3.675 -4.562 17.438 1.00 86.38 97 GLN A N 1
ATOM 751 C CA . GLN A 1 97 ? -3.832 -4.463 18.899 1.00 86.38 97 GLN A CA 1
ATOM 752 C C . GLN A 1 97 ? -4.642 -3.236 19.328 1.00 86.38 97 GLN A C 1
ATOM 754 O O . GLN A 1 97 ? -5.217 -3.227 20.408 1.00 86.38 97 GLN A O 1
ATOM 759 N N . LYS A 1 98 ? -4.649 -2.183 18.503 1.00 87.00 98 LYS A N 1
ATOM 760 C CA . LYS A 1 98 ? -5.276 -0.897 18.838 1.00 87.00 98 LYS A CA 1
ATOM 761 C C . LYS A 1 98 ? -6.769 -0.854 18.522 1.00 87.00 98 LYS A C 1
ATOM 763 O O . LYS A 1 98 ? -7.474 -0.066 19.131 1.00 87.00 98 LYS A O 1
ATOM 768 N N . ALA A 1 99 ? -7.222 -1.690 17.592 1.00 84.88 99 ALA A N 1
ATOM 769 C CA . ALA A 1 99 ? -8.621 -1.811 17.202 1.00 84.88 99 ALA A CA 1
ATOM 770 C C . ALA A 1 99 ? -8.957 -3.278 16.854 1.00 84.88 99 ALA A C 1
ATOM 772 O O . ALA A 1 99 ? -9.229 -3.583 15.694 1.00 84.88 99 ALA A O 1
ATOM 773 N N . PRO A 1 100 ? -8.882 -4.212 17.824 1.00 85.44 100 PRO A N 1
ATOM 774 C CA . PRO A 1 100 ? -9.139 -5.633 17.570 1.00 85.44 100 PRO A CA 1
ATOM 775 C C . PRO A 1 100 ? -10.585 -5.890 17.121 1.00 85.44 100 PRO A C 1
ATOM 777 O O . PRO A 1 100 ? -10.825 -6.740 16.273 1.00 85.44 100 PRO A O 1
ATOM 780 N N . GLU A 1 101 ? -11.537 -5.102 17.622 1.00 85.44 101 GLU A N 1
ATOM 781 C CA . GLU A 1 101 ? -12.966 -5.219 17.299 1.00 85.44 101 GLU A CA 1
ATOM 782 C C . GLU A 1 101 ? -13.265 -4.976 15.812 1.00 85.44 101 GLU A C 1
ATOM 784 O O . GLU A 1 101 ? -14.168 -5.590 15.249 1.00 85.44 101 GLU A O 1
ATOM 789 N N . LEU A 1 102 ? -12.479 -4.115 15.157 1.00 86.12 102 LEU A N 1
ATOM 790 C CA . LEU A 1 102 ? -12.623 -3.818 13.731 1.00 86.12 102 LEU A CA 1
ATOM 791 C C . LEU A 1 102 ? -12.061 -4.929 12.832 1.00 86.12 102 LEU A C 1
ATOM 793 O O . LEU A 1 102 ? -12.429 -4.999 11.665 1.00 86.12 102 LEU A O 1
ATOM 797 N N . VAL A 1 103 ? -11.175 -5.791 13.346 1.00 88.06 103 VAL A N 1
ATOM 798 C CA . VAL A 1 103 ? -10.584 -6.897 12.569 1.00 88.06 103 VAL A CA 1
ATOM 799 C C . VAL A 1 103 ? -11.570 -8.056 12.402 1.00 88.06 103 VAL A C 1
ATOM 801 O O . VAL A 1 103 ? -11.565 -8.718 11.370 1.00 88.06 103 VAL A O 1
ATOM 804 N N . GLU A 1 104 ? -12.427 -8.284 13.399 1.00 87.00 104 GLU A N 1
ATOM 805 C CA . GLU A 1 104 ? -13.377 -9.408 13.433 1.00 87.00 104 GLU A CA 1
ATOM 806 C C . GLU A 1 104 ? -14.696 -9.117 12.693 1.00 87.00 104 GLU A C 1
ATOM 808 O O . GLU A 1 104 ? -15.528 -10.008 12.513 1.00 87.00 104 GLU A O 1
ATOM 813 N N . ARG A 1 105 ? -14.918 -7.871 12.257 1.00 87.75 105 ARG A N 1
ATOM 814 C CA . ARG A 1 105 ? -16.142 -7.457 11.561 1.00 87.75 105 ARG A CA 1
ATOM 815 C C . ARG A 1 105 ? -15.889 -7.263 10.070 1.00 87.75 105 ARG A C 1
ATOM 817 O O . ARG A 1 105 ? -14.837 -6.788 9.656 1.00 87.75 105 ARG A O 1
ATOM 824 N N . ALA A 1 106 ? -16.900 -7.557 9.255 1.00 88.56 106 ALA A N 1
ATOM 825 C CA . ALA A 1 106 ? -16.917 -7.107 7.870 1.00 88.56 106 ALA A CA 1
ATOM 826 C C . ALA A 1 106 ? -16.963 -5.569 7.826 1.00 88.56 106 ALA A C 1
ATOM 828 O O . ALA A 1 106 ? -17.884 -4.955 8.369 1.00 88.56 106 ALA A O 1
ATOM 829 N N . LEU A 1 107 ? -15.959 -4.965 7.195 1.00 88.81 107 LEU A N 1
ATOM 830 C CA . LEU A 1 107 ? -15.883 -3.524 6.968 1.00 88.81 107 LEU A CA 1
ATOM 831 C C . LEU A 1 107 ? -16.388 -3.208 5.561 1.00 88.81 107 LEU A C 1
ATOM 833 O O . LEU A 1 107 ? -16.109 -3.958 4.622 1.00 88.81 107 LEU A O 1
ATOM 837 N N . ASP A 1 108 ? -17.089 -2.086 5.412 1.00 91.75 108 ASP A N 1
ATOM 838 C CA . ASP A 1 108 ? -17.427 -1.566 4.090 1.00 91.75 108 ASP A CA 1
ATOM 839 C C . ASP A 1 108 ? -16.190 -0.869 3.508 1.00 91.75 108 ASP A C 1
ATOM 841 O O . ASP A 1 108 ? -15.778 0.212 3.950 1.00 91.75 108 ASP A O 1
ATOM 845 N N . LEU A 1 109 ? -15.531 -1.566 2.583 1.00 92.50 109 LEU A N 1
ATOM 846 C CA . LEU A 1 109 ? -14.296 -1.134 1.944 1.00 92.50 109 LEU A CA 1
ATOM 847 C C . LEU A 1 109 ? -14.528 -0.993 0.446 1.00 92.50 109 LEU A C 1
ATOM 849 O O . LEU A 1 109 ? -14.964 -1.930 -0.226 1.00 92.50 109 LEU A O 1
ATOM 853 N N . LYS A 1 110 ? -14.120 0.147 -0.101 1.00 95.19 110 LYS A N 1
ATOM 854 C CA . LYS A 1 110 ? -14.097 0.385 -1.540 1.00 95.19 110 LYS A CA 1
ATOM 855 C C . LYS A 1 110 ? -12.658 0.469 -2.027 1.00 95.19 110 LYS A C 1
ATOM 857 O O . LYS A 1 110 ? -11.843 1.192 -1.464 1.00 95.19 110 LYS A O 1
ATOM 862 N N . ILE A 1 111 ? -12.352 -0.279 -3.082 1.00 93.88 111 ILE A N 1
ATOM 863 C CA . ILE A 1 111 ? -11.007 -0.384 -3.652 1.00 93.88 111 ILE A CA 1
ATOM 864 C C . ILE A 1 111 ? -11.036 0.151 -5.084 1.00 93.88 111 ILE A C 1
ATOM 866 O O . ILE A 1 111 ? -11.909 -0.241 -5.861 1.00 93.88 111 ILE A O 1
ATOM 870 N N . SER A 1 112 ? -10.088 1.023 -5.431 1.00 91.81 112 SER A N 1
ATOM 871 C CA . SER A 1 112 ? -9.898 1.536 -6.800 1.00 91.81 112 SER A CA 1
ATOM 872 C C . SER A 1 112 ? -8.445 1.723 -7.184 1.00 91.81 112 SER A C 1
ATOM 874 O O . SER A 1 112 ? -7.647 2.067 -6.283 1.00 91.81 112 SER A O 1
#

Secondary structure (DSSP, 8-state):
-EEEEE---TTHHHHTT--TTS-EEEEETTEEEEEEEEETTEEEEEEEE-HHHHHTTS-S-S-TTTTTS-GGGTS--HHHHHHHHHHSHHHHTT--SS-HHHHSS----EE-

Solvent-accessible surface area (backbone atoms only — not comparable to full-atom values): 6658 Å² total; per-residue (Å²): 62,74,40,33,46,34,32,89,63,81,63,59,42,56,50,46,72,44,64,66,95,43,82,42,75,46,84,52,95,44,33,37,36,34,39,41,46,92,44,99,47,29,42,34,44,38,40,49,56,38,57,71,60,50,34,78,72,58,76,95,75,97,50,97,54,53,59,78,61,65,61,76,56,65,49,97,48,73,66,52,59,53,46,47,50,68,71,29,42,54,35,78,68,71,53,37,88,87,51,51,75,65,68,81,44,93,72,77,70,47,75,86

pLDDT: mean 86.09, std 11.83, range [46.91, 97.69]

Foldseek 3Di:
DKKKKFAPDQPVCLLQVHDQVDWDWDADQFGIWIWHAPDRGMIMIDDQGDLVSQLVPDDDDDDPCDSVDDCPRPDDDVVVVVSCCVRRVCSVVLDGPVCNVVSPDDGPMDMD

Radius of gyration: 16.57 Å; Cα contacts (8 Å, |Δi|>4): 160; chains: 1; bounding box: 36×25×48 Å